Protein AF-A0A972RCU7-F1 (afdb_monomer)

Radius of gyration: 15.08 Å; Cα contacts (8 Å, |Δi|>4): 238; chains: 1; bounding box: 35×41×33 Å

Mean predicted aligned error: 5.28 Å

pLDDT: mean 91.67, std 14.48, range [37.25, 98.88]

Solvent-accessible surface area (backbone atoms only — not comparable to full-atom values): 6542 Å² total; per-residue (Å²): 144,86,85,78,45,60,46,71,45,64,43,88,90,79,65,51,73,45,81,46,22,34,52,64,36,67,44,68,59,74,48,60,64,31,68,62,27,66,35,75,40,73,92,77,48,24,34,42,30,28,20,11,63,87,38,68,23,24,39,33,33,27,34,69,87,66,18,46,52,42,84,68,31,34,56,62,38,93,42,68,73,87,49,58,71,23,32,50,43,52,44,69,42,70,92,75,74,42,74,52,68,46,62,52,71,85,79,76,75,87,76,83,126

Secondary structure (DSSP, 8-state):
------EEEE-TTT--EEEEE-SSSS-SSS--S-EEEEEEEGGGTEEEEEE-TTTT-EEEEEETTT--EEEEEBTTBS-SSS--SSEEEEEEEGGGTEEEEEE--S-S-----

Foldseek 3Di:
DPPWPFDWDADPVPRDIDTLAACCFVHNPPHADAWAEWDDPVVVQWIWTQRFQRTQQFTWTARNPRRDIDTCDACCVVHNPPGARGWHYWDDPNVVGDIDIDRDDPPPDPPDD

Sequence (113 aa):
DGDLDAVVAVDLTSGARTILSDATTPDAANPFSFPVGITLDVTNGRALVIDGSFGLNAVVAVDLTSGARTILSDATTPDAANPFSSPFGITLDAVNNRALVVDGDLDAVWRWI

Structure (mmCIF, N/CA/C/O backbone):
data_AF-A0A972RCU7-F1
#
_entry.id   AF-A0A972RCU7-F1
#
loop_
_atom_site.group_PDB
_atom_site.id
_atom_site.type_symbol
_atom_site.label_atom_id
_atom_site.label_alt_id
_atom_site.label_comp_id
_atom_site.label_asym_id
_atom_site.label_entity_id
_atom_site.label_seq_id
_atom_site.pdbx_PDB_ins_code
_atom_site.Cartn_x
_atom_site.Cartn_y
_atom_site.Cartn_z
_atom_site.occupancy
_atom_site.B_iso_or_equiv
_atom_site.auth_seq_id
_atom_site.auth_comp_id
_atom_site.auth_asym_id
_atom_site.auth_atom_id
_atom_site.pdbx_PDB_model_num
ATOM 1 N N . ASP A 1 1 ? 2.797 20.041 10.781 1.00 44.84 1 ASP A N 1
ATOM 2 C CA . ASP A 1 1 ? 2.796 18.642 11.216 1.00 44.84 1 ASP A CA 1
ATOM 3 C C . ASP A 1 1 ? 2.845 17.811 9.949 1.00 44.84 1 ASP A C 1
ATOM 5 O O . ASP A 1 1 ? 1.834 17.714 9.263 1.00 44.84 1 ASP A O 1
ATOM 9 N N . GLY A 1 2 ? 4.056 17.472 9.511 1.00 52.03 2 GLY A N 1
ATOM 10 C CA . GLY A 1 2 ? 4.341 16.924 8.178 1.00 52.03 2 GLY A CA 1
ATOM 11 C C . GLY A 1 2 ? 5.378 15.804 8.206 1.00 52.03 2 GLY A C 1
ATOM 12 O O . GLY A 1 2 ? 5.909 15.474 7.158 1.00 52.03 2 GLY A O 1
ATOM 13 N N . ASP A 1 3 ? 5.644 15.246 9.392 1.00 73.38 3 ASP A N 1
ATOM 14 C CA . ASP A 1 3 ? 6.727 14.281 9.629 1.00 73.38 3 ASP A CA 1
ATOM 15 C C . ASP A 1 3 ? 6.198 12.866 9.941 1.00 73.38 3 ASP A C 1
ATOM 17 O O . ASP A 1 3 ? 6.951 12.015 10.405 1.00 73.38 3 ASP A O 1
ATOM 21 N N . LEU A 1 4 ? 4.894 12.609 9.762 1.00 85.00 4 LEU A N 1
ATOM 22 C CA . LEU A 1 4 ? 4.307 11.295 10.035 1.00 85.00 4 LEU A CA 1
ATOM 23 C C . LEU A 1 4 ? 4.130 10.485 8.746 1.00 85.00 4 LEU A C 1
ATOM 25 O O . LEU A 1 4 ? 3.143 10.658 8.030 1.00 85.00 4 LEU A O 1
ATOM 29 N N . ASP A 1 5 ? 5.038 9.539 8.525 1.00 95.19 5 ASP A N 1
ATOM 30 C CA . ASP A 1 5 ? 4.921 8.516 7.485 1.00 95.19 5 ASP A CA 1
ATOM 31 C C . ASP A 1 5 ? 4.036 7.364 7.982 1.00 95.19 5 ASP A C 1
ATOM 33 O O . ASP A 1 5 ? 4.485 6.444 8.674 1.00 95.19 5 ASP A O 1
ATOM 37 N N . ALA A 1 6 ? 2.74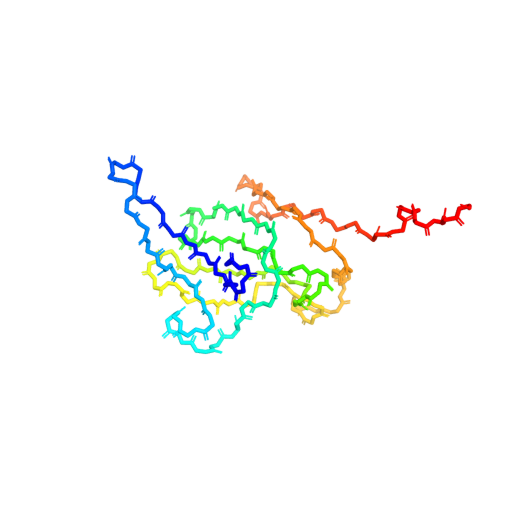0 7.437 7.674 1.00 97.25 6 ALA A N 1
ATOM 38 C CA . ALA A 1 6 ? 1.762 6.488 8.195 1.00 97.25 6 ALA A CA 1
ATOM 39 C C . ALA A 1 6 ? 0.573 6.240 7.261 1.00 97.25 6 ALA A C 1
ATOM 41 O O . ALA A 1 6 ? 0.183 7.081 6.451 1.00 97.25 6 ALA A O 1
ATOM 42 N N . VAL A 1 7 ? -0.086 5.100 7.479 1.00 98.12 7 VAL A N 1
ATOM 43 C CA . VAL A 1 7 ? -1.475 4.875 7.072 1.00 98.12 7 VAL A CA 1
ATOM 44 C C . VAL A 1 7 ? -2.372 5.179 8.267 1.00 98.12 7 VAL A C 1
ATOM 46 O O . VAL A 1 7 ? -2.313 4.507 9.300 1.00 98.12 7 VAL A O 1
ATOM 49 N N . VAL A 1 8 ? -3.225 6.189 8.117 1.00 97.81 8 VAL A N 1
ATOM 50 C CA . VAL A 1 8 ? -4.197 6.601 9.135 1.00 97.81 8 VAL A CA 1
ATOM 51 C C . VAL A 1 8 ? -5.581 6.113 8.724 1.00 97.81 8 VAL A C 1
ATOM 53 O O . VAL A 1 8 ? -6.083 6.468 7.658 1.00 97.81 8 VAL A O 1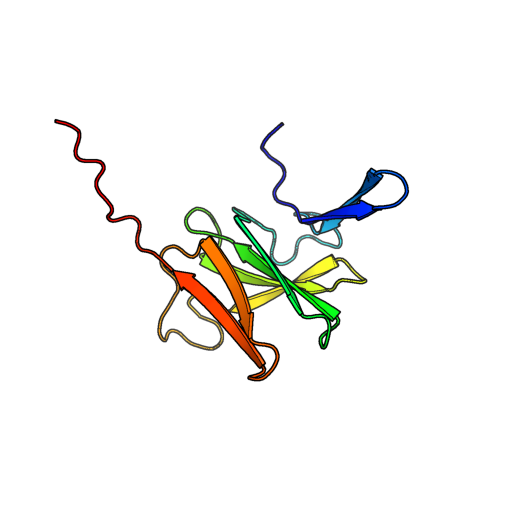
ATOM 56 N N . ALA A 1 9 ? -6.211 5.317 9.581 1.00 97.50 9 ALA A N 1
ATOM 57 C CA . ALA A 1 9 ? -7.605 4.937 9.424 1.00 97.50 9 ALA A CA 1
ATOM 58 C C . ALA A 1 9 ? -8.508 6.031 10.008 1.00 97.50 9 ALA A C 1
ATOM 60 O O . ALA A 1 9 ? -8.224 6.598 11.066 1.00 97.50 9 ALA A O 1
ATOM 61 N N . VAL A 1 10 ? -9.605 6.329 9.311 1.00 98.00 10 VAL A N 1
ATOM 62 C CA . VAL A 1 10 ? -10.616 7.290 9.758 1.00 98.00 10 VAL A CA 1
ATOM 63 C C . VAL A 1 10 ? -11.959 6.582 9.821 1.00 98.00 10 VAL A C 1
ATOM 65 O O . VAL A 1 10 ? -12.450 6.082 8.809 1.00 98.00 10 VAL A O 1
ATOM 68 N N . ASP A 1 11 ? -12.560 6.549 11.005 1.00 97.94 11 ASP A N 1
ATOM 69 C CA . ASP A 1 11 ? -13.924 6.066 11.171 1.00 97.94 11 ASP A CA 1
ATOM 70 C C . ASP A 1 11 ? -14.891 7.046 10.492 1.00 97.94 11 ASP A C 1
ATOM 72 O O . ASP A 1 11 ? -14.985 8.212 10.873 1.00 97.94 11 ASP A O 1
ATOM 76 N N . LEU A 1 12 ? -15.616 6.584 9.472 1.00 97.56 12 LEU A N 1
ATOM 77 C CA . LEU A 1 12 ? -16.480 7.451 8.662 1.00 97.56 12 LEU A CA 1
ATOM 78 C C . LEU A 1 12 ? -17.768 7.889 9.381 1.00 97.56 12 LEU A C 1
ATOM 80 O O . LEU A 1 12 ? -18.465 8.771 8.883 1.00 97.56 12 LEU A O 1
ATOM 84 N N . THR A 1 13 ? -18.093 7.296 10.535 1.00 98.25 13 THR A N 1
ATOM 85 C CA . THR A 1 13 ? -19.289 7.649 11.320 1.00 98.25 13 THR A CA 1
ATOM 86 C C . THR A 1 13 ? -18.993 8.777 12.307 1.00 98.25 13 THR A C 1
ATOM 88 O O . THR A 1 13 ? -19.811 9.674 12.502 1.00 98.25 13 THR A O 1
ATOM 91 N N . SER A 1 14 ? -17.823 8.731 12.940 1.00 98.06 14 SER A N 1
ATOM 92 C CA . SER A 1 14 ? -17.410 9.610 14.039 1.00 98.06 14 SER A CA 1
ATOM 93 C C . SER A 1 14 ? -16.294 10.585 13.662 1.00 98.06 14 SER A C 1
ATOM 95 O O . SER A 1 14 ? -16.073 11.565 14.372 1.00 98.06 14 SER A O 1
ATOM 97 N N . GLY A 1 15 ? -15.568 10.319 12.574 1.00 98.12 15 GLY A N 1
ATOM 98 C CA . GLY A 1 15 ? -14.355 11.042 12.194 1.00 98.12 15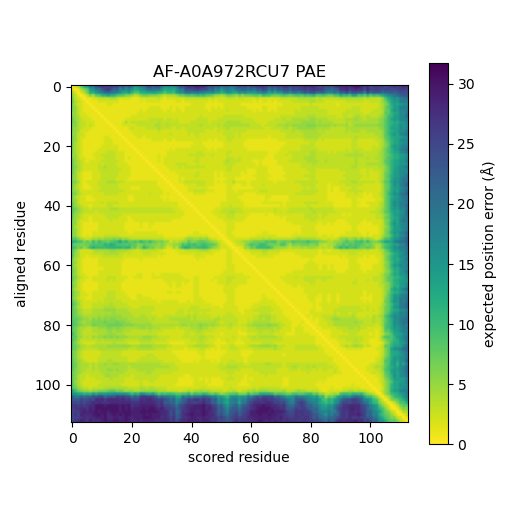 GLY A CA 1
ATOM 99 C C . GLY A 1 15 ? -13.140 10.729 13.075 1.00 98.12 15 GLY A C 1
ATOM 100 O O . GLY A 1 15 ? -12.108 11.391 12.939 1.00 98.12 15 GLY A O 1
ATOM 101 N N . ALA A 1 16 ? -13.236 9.757 13.991 1.00 98.38 16 ALA A N 1
ATOM 102 C CA . ALA A 1 16 ? -12.118 9.355 14.836 1.00 98.38 16 ALA A CA 1
ATOM 103 C C . ALA A 1 16 ? -10.973 8.794 13.982 1.00 98.38 16 ALA A C 1
ATOM 105 O O . ALA A 1 16 ? -11.200 8.021 13.052 1.00 98.38 16 ALA A O 1
ATOM 106 N N . ARG A 1 17 ? -9.738 9.192 14.301 1.00 97.62 17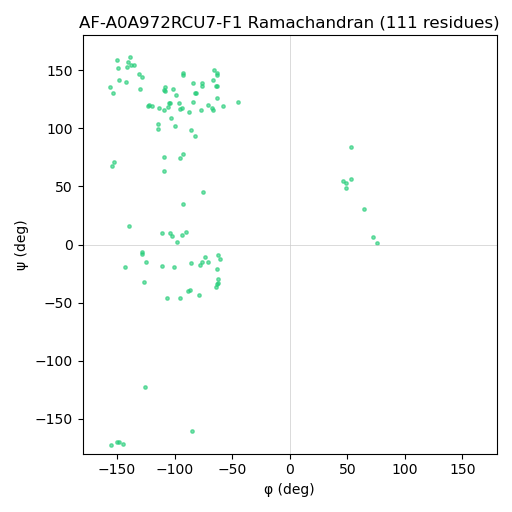 ARG A N 1
ATOM 107 C CA . ARG A 1 17 ? -8.528 8.790 13.574 1.00 97.62 17 ARG A CA 1
ATOM 108 C C . ARG A 1 17 ? -7.714 7.821 14.415 1.00 97.62 17 ARG A C 1
ATOM 110 O O . ARG A 1 17 ? -7.492 8.085 15.597 1.00 97.62 17 ARG A O 1
ATOM 117 N N . THR A 1 18 ? -7.229 6.756 13.799 1.00 97.00 18 THR A N 1
ATOM 118 C CA . THR A 1 18 ? -6.284 5.814 14.404 1.00 97.00 18 THR A CA 1
ATOM 119 C C . THR A 1 18 ? -5.119 5.575 13.455 1.00 97.00 18 THR A C 1
ATOM 121 O O . THR A 1 18 ? -5.274 5.609 12.234 1.00 97.00 18 THR A O 1
ATOM 124 N N . ILE A 1 19 ? -3.930 5.348 14.008 1.00 97.81 19 ILE A N 1
ATOM 125 C CA . ILE A 1 19 ? -2.789 4.900 13.213 1.00 97.81 19 ILE A CA 1
ATOM 126 C C . ILE A 1 19 ? -3.002 3.414 12.943 1.00 97.81 19 ILE A C 1
ATOM 128 O O . ILE A 1 19 ? -3.054 2.621 13.881 1.00 97.81 19 ILE A O 1
ATOM 132 N N . LEU A 1 20 ? -3.169 3.053 11.671 1.00 98.44 20 LEU A N 1
ATOM 133 C CA . LEU A 1 20 ? -3.181 1.651 11.264 1.00 98.44 20 LEU A CA 1
ATOM 134 C C . LEU A 1 20 ? -1.747 1.130 11.184 1.00 98.44 20 LEU A C 1
ATOM 136 O O . LEU A 1 20 ? -1.469 0.031 11.641 1.00 98.44 20 LEU A O 1
ATOM 140 N N . SER A 1 21 ? -0.844 1.923 10.607 1.00 98.62 21 SER A N 1
ATOM 141 C CA . SER A 1 21 ? 0.551 1.540 10.415 1.00 98.62 21 SER A CA 1
ATOM 142 C C . SER A 1 21 ? 1.444 2.775 10.370 1.00 98.62 21 SER A C 1
ATOM 144 O O . SER A 1 21 ? 1.181 3.676 9.578 1.00 98.62 21 SER A O 1
ATOM 146 N N . ASP A 1 22 ? 2.523 2.777 11.148 1.00 97.75 22 ASP A N 1
ATOM 147 C CA . ASP A 1 22 ? 3.609 3.767 11.114 1.00 97.75 22 ASP A CA 1
ATOM 148 C C . ASP A 1 22 ? 4.958 3.086 11.416 1.00 97.75 22 ASP A C 1
ATOM 150 O O . ASP A 1 22 ? 5.031 1.861 11.505 1.00 97.75 22 ASP A O 1
ATOM 154 N N . ALA A 1 23 ? 6.035 3.854 11.596 1.00 96.94 23 ALA A N 1
ATOM 155 C CA . ALA A 1 23 ? 7.371 3.313 11.867 1.00 96.94 23 ALA A CA 1
ATOM 156 C C . ALA A 1 23 ? 7.498 2.474 13.162 1.00 96.94 23 ALA A C 1
ATOM 158 O O . ALA A 1 23 ? 8.524 1.824 13.358 1.00 96.94 23 ALA A O 1
ATOM 159 N N . THR A 1 24 ? 6.504 2.501 14.055 1.00 97.06 24 THR A N 1
ATOM 160 C CA . THR A 1 24 ? 6.513 1.774 15.340 1.00 97.06 24 THR A CA 1
ATOM 161 C C . THR A 1 24 ? 5.276 0.905 15.582 1.00 97.06 24 THR A C 1
ATOM 163 O O . THR A 1 24 ? 5.256 0.126 16.534 1.00 97.06 24 THR A O 1
ATOM 166 N N . THR A 1 25 ? 4.259 1.012 14.729 1.00 97.12 25 THR A N 1
ATOM 167 C CA . THR A 1 25 ? 2.971 0.324 14.833 1.00 97.12 25 THR A CA 1
ATOM 168 C C . THR A 1 25 ? 2.778 -0.554 13.603 1.00 97.12 25 THR A C 1
ATOM 170 O O . THR A 1 25 ? 2.721 0.001 12.508 1.00 97.12 25 THR A O 1
ATOM 173 N N . PRO A 1 26 ? 2.640 -1.886 13.721 1.00 98.12 26 PRO A N 1
ATOM 174 C CA . PRO A 1 26 ? 2.686 -2.673 14.958 1.00 98.12 26 PRO A CA 1
ATOM 175 C C . PRO A 1 26 ? 4.109 -2.922 15.482 1.00 98.12 26 PRO A C 1
ATOM 177 O O . PRO A 1 26 ? 4.277 -3.295 16.640 1.00 98.12 26 PRO A O 1
ATOM 180 N N . ASP A 1 27 ? 5.121 -2.746 14.637 1.00 98.25 27 ASP A N 1
ATOM 181 C CA . ASP A 1 27 ? 6.534 -2.923 14.961 1.00 98.25 27 ASP A CA 1
ATOM 182 C C . ASP A 1 27 ? 7.407 -1.992 14.098 1.00 98.25 27 ASP A C 1
ATOM 184 O O . ASP A 1 27 ? 6.891 -1.102 13.422 1.00 98.25 27 ASP A O 1
ATOM 188 N N . ALA A 1 28 ? 8.730 -2.182 14.135 1.00 97.81 28 ALA A N 1
ATOM 189 C CA . ALA A 1 28 ? 9.704 -1.408 13.362 1.00 97.81 28 ALA A CA 1
ATOM 190 C C . ALA A 1 28 ? 10.091 -2.046 12.011 1.00 97.81 28 ALA A C 1
ATOM 192 O O . ALA A 1 28 ? 11.040 -1.593 11.368 1.00 97.81 28 ALA A O 1
ATOM 193 N N . ALA A 1 29 ? 9.420 -3.119 11.579 1.00 98.12 29 ALA A N 1
ATOM 194 C CA . ALA A 1 29 ? 9.731 -3.776 10.314 1.00 98.12 29 ALA A CA 1
ATOM 195 C C . ALA A 1 29 ? 9.190 -2.959 9.132 1.00 98.12 29 ALA A C 1
ATOM 197 O O . ALA A 1 29 ? 8.070 -2.448 9.180 1.00 98.12 29 ALA A O 1
ATOM 198 N N . ASN A 1 30 ? 9.985 -2.859 8.061 1.00 97.38 30 ASN A N 1
ATOM 199 C CA . ASN A 1 30 ? 9.626 -2.180 6.809 1.00 97.38 30 ASN A CA 1
ATOM 200 C C . ASN A 1 30 ? 8.975 -0.798 7.039 1.00 97.38 30 ASN A C 1
ATOM 202 O O . ASN A 1 30 ? 7.832 -0.606 6.618 1.00 97.38 30 ASN A O 1
ATOM 206 N N . PRO A 1 31 ? 9.609 0.129 7.785 1.00 97.19 31 PRO A N 1
ATOM 207 C CA . PRO A 1 31 ? 9.009 1.429 8.057 1.00 97.19 31 PRO A CA 1
ATOM 208 C C . PRO A 1 31 ? 8.820 2.197 6.748 1.00 97.19 31 PRO A C 1
ATOM 210 O O . PRO A 1 31 ? 9.643 2.088 5.838 1.00 97.19 31 PRO A O 1
ATOM 213 N N . PHE A 1 32 ? 7.747 2.978 6.671 1.00 97.19 32 PHE A N 1
ATOM 214 C CA . PHE A 1 32 ? 7.585 3.916 5.571 1.00 97.19 32 PHE A CA 1
ATOM 215 C C . PHE A 1 32 ? 8.663 4.999 5.627 1.00 97.19 32 PHE A C 1
ATOM 217 O O . PHE A 1 32 ? 9.131 5.356 6.709 1.00 97.19 32 PHE A O 1
ATOM 224 N N . SER A 1 33 ? 9.026 5.519 4.460 1.00 95.31 33 SER A N 1
ATOM 225 C CA . SER A 1 33 ? 9.925 6.665 4.323 1.00 95.31 33 SER A CA 1
ATOM 226 C C . SER A 1 33 ? 9.322 7.778 3.474 1.00 95.31 33 SER A C 1
ATOM 228 O O . SER A 1 33 ? 9.660 8.938 3.686 1.00 95.31 33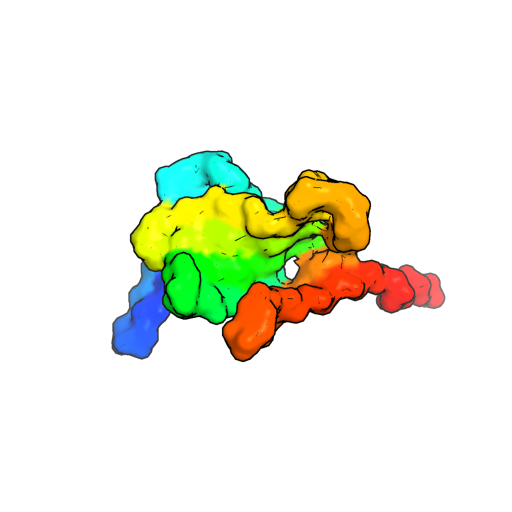 SER A O 1
ATOM 230 N N . PHE A 1 34 ? 8.491 7.448 2.480 1.00 94.75 34 PHE A N 1
ATOM 231 C CA . PHE A 1 34 ? 7.785 8.453 1.689 1.00 94.75 34 PHE A CA 1
ATOM 232 C C . PHE A 1 34 ? 6.483 7.893 1.084 1.00 94.75 34 PHE A C 1
ATOM 234 O O . PHE A 1 34 ? 6.385 7.709 -0.133 1.00 94.75 34 PHE A O 1
ATOM 241 N N . PRO A 1 35 ? 5.462 7.575 1.901 1.00 96.12 35 PRO A N 1
ATOM 242 C CA . PRO A 1 35 ? 4.219 6.994 1.408 1.00 96.12 35 PRO A CA 1
ATOM 243 C C . PRO A 1 35 ? 3.398 8.033 0.619 1.00 96.12 35 PRO A C 1
ATOM 245 O O . PRO A 1 35 ? 3.003 9.065 1.158 1.00 96.12 35 PRO A O 1
ATOM 248 N N . VAL A 1 36 ? 3.114 7.766 -0.662 1.00 95.38 36 VAL A N 1
ATOM 249 C CA . VAL A 1 36 ? 2.504 8.741 -1.601 1.00 95.38 36 VAL A CA 1
ATOM 250 C C . VAL A 1 36 ? 1.217 8.271 -2.282 1.00 95.38 36 VAL A C 1
ATOM 252 O O . VAL A 1 36 ? 0.473 9.091 -2.818 1.00 95.38 36 VAL A O 1
ATOM 255 N N . GLY A 1 37 ? 0.910 6.973 -2.250 1.00 96.31 37 GLY A N 1
ATOM 256 C CA . GLY A 1 37 ? -0.292 6.418 -2.878 1.00 96.31 37 GLY A CA 1
ATOM 257 C C . GLY A 1 37 ? -0.806 5.190 -2.142 1.00 96.31 37 GLY A C 1
ATOM 258 O O . GLY A 1 37 ? -0.028 4.477 -1.520 1.00 96.31 37 GLY A O 1
ATOM 259 N N . ILE A 1 38 ? -2.114 4.928 -2.200 1.00 98.56 38 ILE A N 1
ATOM 260 C CA . ILE A 1 38 ? -2.726 3.767 -1.542 1.00 98.56 38 ILE A CA 1
ATOM 261 C C . ILE A 1 38 ? -3.936 3.247 -2.326 1.00 98.56 38 ILE A C 1
ATOM 263 O O . ILE A 1 38 ? -4.731 4.024 -2.854 1.00 98.56 38 ILE A O 1
ATOM 267 N N . THR A 1 39 ? -4.103 1.926 -2.376 1.00 98.69 39 THR A N 1
ATOM 268 C CA . THR A 1 39 ? -5.327 1.264 -2.856 1.00 98.69 39 THR A CA 1
ATOM 269 C C . THR A 1 39 ? -5.688 0.072 -1.964 1.00 98.69 39 THR A C 1
ATOM 271 O O . THR A 1 39 ? -4.848 -0.419 -1.210 1.00 98.69 39 THR A O 1
ATOM 274 N N . LEU A 1 40 ? -6.939 -0.389 -2.016 1.00 98.50 40 LEU A N 1
ATOM 275 C CA . LEU A 1 40 ? -7.421 -1.515 -1.209 1.00 98.50 40 LEU A CA 1
ATOM 276 C C . LEU A 1 40 ? -7.439 -2.810 -2.019 1.00 98.50 40 LEU A C 1
ATOM 278 O O . LEU A 1 40 ? -8.073 -2.880 -3.067 1.00 98.50 40 LEU A O 1
ATOM 282 N N . ASP A 1 41 ? -6.830 -3.854 -1.463 1.00 98.44 41 ASP A N 1
ATOM 283 C CA . ASP A 1 41 ? -6.905 -5.240 -1.922 1.00 98.44 41 ASP A CA 1
ATOM 284 C C . ASP A 1 41 ? -7.730 -6.048 -0.914 1.00 98.44 41 ASP A C 1
ATOM 286 O O . ASP A 1 41 ? -7.226 -6.783 -0.062 1.00 98.44 41 ASP A O 1
ATOM 290 N N . VAL A 1 42 ? -9.046 -5.834 -0.993 1.00 97.44 42 VAL A N 1
ATOM 291 C CA . VAL A 1 42 ? -10.031 -6.364 -0.038 1.0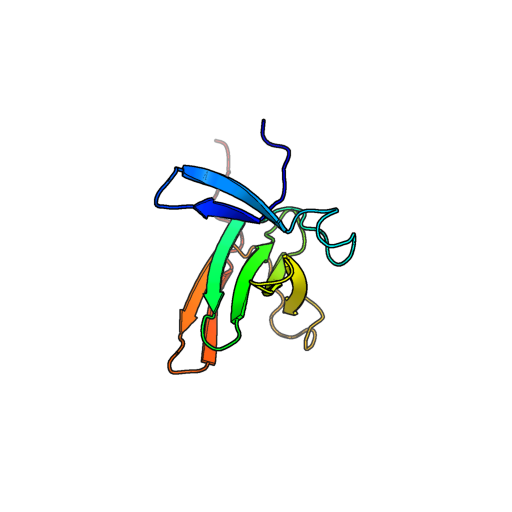0 97.44 42 VAL A CA 1
ATOM 292 C C . VAL A 1 42 ? -10.051 -7.892 -0.029 1.00 97.44 42 VAL A C 1
ATOM 294 O O . VAL A 1 42 ? -10.263 -8.495 1.018 1.00 97.44 42 VAL A O 1
ATOM 297 N N . THR A 1 43 ? -9.800 -8.519 -1.182 1.00 97.25 43 THR A N 1
ATOM 298 C CA . THR A 1 43 ? -9.750 -9.980 -1.321 1.00 97.25 43 THR A CA 1
ATOM 299 C C . THR A 1 43 ? -8.623 -10.589 -0.492 1.00 97.25 43 THR A C 1
ATOM 301 O O . THR A 1 43 ? -8.801 -11.675 0.054 1.00 97.25 43 THR A O 1
ATOM 304 N N . ASN A 1 44 ? -7.498 -9.884 -0.358 1.00 97.81 44 ASN A N 1
ATOM 305 C CA . ASN A 1 44 ? -6.347 -10.334 0.424 1.00 97.81 44 ASN A CA 1
ATOM 306 C C . ASN A 1 44 ? -6.238 -9.647 1.796 1.00 97.81 44 ASN A C 1
ATOM 308 O O . ASN A 1 44 ? -5.237 -9.829 2.482 1.00 97.81 44 ASN A O 1
ATOM 312 N N . GLY A 1 45 ? -7.236 -8.853 2.203 1.00 98.25 45 GLY A N 1
ATOM 313 C CA . GLY A 1 45 ? -7.263 -8.212 3.520 1.00 98.25 45 GLY A CA 1
ATOM 314 C C . GLY A 1 45 ? -6.139 -7.197 3.752 1.00 98.25 45 GLY A C 1
ATOM 315 O O . GLY A 1 45 ? -5.702 -7.025 4.888 1.00 98.25 45 GLY A O 1
ATOM 316 N N . ARG A 1 46 ? -5.664 -6.523 2.698 1.00 98.69 46 ARG A N 1
ATOM 317 C CA . ARG A 1 46 ? -4.525 -5.593 2.776 1.00 98.69 46 ARG A CA 1
ATOM 318 C C . ARG A 1 46 ? -4.773 -4.285 2.026 1.00 98.69 46 ARG A C 1
ATOM 320 O O . ARG A 1 46 ? -5.536 -4.241 1.062 1.00 98.69 46 ARG A O 1
ATOM 327 N N . ALA A 1 47 ? -4.094 -3.223 2.436 1.00 98.75 47 ALA A N 1
ATOM 328 C CA . ALA A 1 47 ? -3.866 -2.055 1.594 1.00 98.75 47 ALA A CA 1
ATOM 329 C C . ALA A 1 47 ? -2.531 -2.205 0.852 1.00 98.75 47 ALA A C 1
ATOM 331 O O . ALA A 1 47 ? -1.592 -2.798 1.377 1.00 98.75 47 ALA A O 1
ATOM 332 N N . LEU A 1 48 ? -2.443 -1.666 -0.360 1.00 98.81 48 LEU A N 1
ATOM 333 C CA . LEU A 1 48 ? -1.203 -1.568 -1.126 1.00 98.81 48 LEU A CA 1
ATOM 334 C C . LEU A 1 48 ? -0.785 -0.102 -1.159 1.00 98.81 48 LEU A C 1
ATOM 336 O O . LEU A 1 48 ? -1.512 0.726 -1.707 1.00 98.81 48 LEU A O 1
ATOM 340 N N . VAL A 1 49 ? 0.356 0.203 -0.553 1.00 98.62 49 VAL A N 1
ATOM 341 C CA . VAL A 1 49 ? 0.896 1.553 -0.386 1.00 98.62 49 VAL A CA 1
ATOM 342 C C . VAL A 1 49 ? 2.105 1.720 -1.297 1.00 98.62 49 VAL A C 1
ATOM 344 O O . VAL A 1 49 ? 2.982 0.864 -1.312 1.00 98.62 49 VAL A O 1
ATOM 347 N N . ILE A 1 50 ? 2.163 2.816 -2.046 1.00 98.12 50 ILE A N 1
ATOM 348 C CA . ILE A 1 50 ? 3.384 3.246 -2.726 1.00 98.12 50 ILE A CA 1
ATOM 349 C C . ILE A 1 50 ? 4.230 4.029 -1.739 1.00 98.12 50 ILE A C 1
ATOM 351 O O . ILE A 1 50 ? 3.774 5.054 -1.232 1.00 98.12 50 ILE A O 1
ATOM 355 N N . ASP A 1 51 ? 5.455 3.566 -1.525 1.00 96.56 51 ASP A N 1
ATOM 356 C CA . ASP A 1 51 ? 6.518 4.322 -0.873 1.00 96.56 51 ASP A CA 1
ATOM 357 C C . ASP A 1 51 ? 7.477 4.825 -1.964 1.00 96.56 51 ASP A C 1
ATOM 359 O O . ASP A 1 51 ? 8.110 4.031 -2.663 1.00 96.56 51 ASP A O 1
ATOM 363 N N . GLY A 1 52 ? 7.445 6.135 -2.208 1.00 93.19 52 GLY A N 1
ATOM 364 C CA . GLY A 1 52 ? 7.893 6.766 -3.449 1.00 93.19 52 GLY A CA 1
ATOM 365 C C . GLY A 1 52 ? 9.390 7.080 -3.531 1.00 93.19 52 GLY A C 1
ATOM 366 O O . GLY A 1 52 ? 10.208 6.561 -2.776 1.00 93.19 52 GLY A O 1
ATOM 367 N N . SER A 1 53 ? 9.729 7.991 -4.449 1.00 83.75 53 SER A N 1
ATOM 368 C CA . SER A 1 53 ? 11.090 8.281 -4.946 1.00 83.75 53 SER A CA 1
ATOM 369 C C . SER A 1 53 ? 12.088 8.821 -3.927 1.00 83.75 53 SER A C 1
ATOM 371 O O . SER A 1 53 ? 13.294 8.722 -4.140 1.00 83.75 53 SER A O 1
ATOM 373 N N . PHE A 1 54 ? 11.609 9.391 -2.822 1.00 84.12 54 PHE A N 1
ATOM 374 C CA . PHE A 1 54 ? 12.458 9.831 -1.708 1.00 84.12 54 PHE A CA 1
ATOM 375 C C . PHE A 1 54 ? 12.519 8.811 -0.561 1.00 84.12 54 PHE A C 1
ATOM 377 O O . PHE A 1 54 ? 13.155 9.083 0.454 1.00 84.12 54 PHE A O 1
ATOM 384 N N . GLY A 1 55 ? 11.859 7.662 -0.726 1.00 88.50 55 GLY A N 1
ATOM 385 C CA . GLY A 1 55 ? 11.781 6.579 0.242 1.00 88.50 55 GLY A CA 1
ATOM 386 C C . GLY A 1 55 ? 12.222 5.245 -0.355 1.00 88.50 55 GLY A C 1
ATOM 387 O O . GLY A 1 55 ? 13.363 5.107 -0.797 1.00 88.50 55 GLY A O 1
ATOM 388 N N . LEU A 1 56 ? 11.343 4.241 -0.324 1.00 94.06 56 LEU A N 1
ATOM 389 C CA . LEU A 1 56 ? 11.704 2.854 -0.650 1.00 94.06 56 LEU A CA 1
ATOM 390 C C . LEU A 1 56 ? 11.639 2.503 -2.144 1.00 94.06 56 LEU A C 1
ATOM 392 O O . LEU A 1 56 ? 12.180 1.464 -2.520 1.00 94.06 56 LEU A O 1
ATOM 396 N N . ASN A 1 57 ? 10.982 3.309 -2.988 1.00 95.50 57 ASN A N 1
ATOM 397 C CA . ASN A 1 57 ? 10.633 2.924 -4.36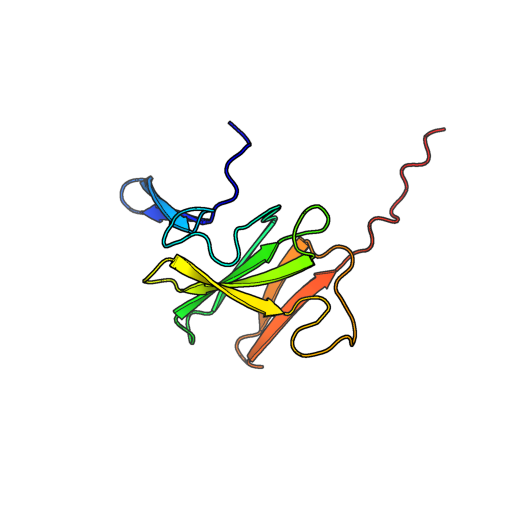5 1.00 95.50 57 ASN A CA 1
ATOM 398 C C . ASN A 1 57 ? 9.959 1.546 -4.429 1.00 95.50 57 ASN A C 1
ATOM 400 O O . ASN A 1 57 ? 10.397 0.645 -5.147 1.00 95.50 57 ASN A O 1
ATOM 404 N N . ALA A 1 58 ? 8.907 1.369 -3.631 1.00 97.50 58 ALA A N 1
ATOM 405 C CA . ALA A 1 58 ? 8.306 0.065 -3.395 1.00 97.50 58 ALA A CA 1
ATOM 406 C C . ALA A 1 58 ? 6.777 0.112 -3.334 1.00 97.50 58 ALA A C 1
ATOM 408 O O . ALA A 1 58 ? 6.165 1.125 -2.985 1.00 97.50 58 ALA A O 1
ATOM 409 N N . VAL A 1 59 ? 6.164 -1.042 -3.601 1.00 98.44 59 VAL A N 1
ATOM 410 C CA . VAL A 1 59 ? 4.802 -1.346 -3.158 1.00 98.44 59 VAL A CA 1
ATOM 411 C C . VAL A 1 59 ? 4.890 -2.090 -1.831 1.00 98.44 59 VAL A C 1
ATOM 413 O O . VAL A 1 59 ? 5.398 -3.211 -1.762 1.00 98.44 59 VAL A O 1
ATOM 416 N N . VAL A 1 60 ? 4.349 -1.491 -0.778 1.00 98.75 60 VAL A N 1
ATOM 417 C CA . VAL A 1 60 ? 4.270 -2.060 0.568 1.00 98.75 60 VAL A CA 1
ATOM 418 C C . VAL A 1 60 ? 2.839 -2.518 0.828 1.00 98.75 60 VAL A C 1
ATOM 420 O O . VAL A 1 60 ? 1.892 -1.738 0.759 1.00 98.75 60 VAL A O 1
ATOM 423 N N . ALA A 1 61 ? 2.661 -3.798 1.133 1.00 98.81 61 ALA A N 1
ATOM 424 C CA . ALA A 1 61 ? 1.395 -4.331 1.611 1.00 98.81 61 ALA A CA 1
ATOM 425 C C . ALA A 1 61 ? 1.240 -4.055 3.113 1.00 98.81 61 ALA A C 1
ATOM 427 O O . ALA A 1 61 ? 2.135 -4.382 3.889 1.00 98.81 61 ALA A O 1
ATOM 428 N N . VAL A 1 62 ? 0.095 -3.511 3.519 1.00 98.88 62 VAL A N 1
ATOM 429 C CA . VAL A 1 62 ? -0.292 -3.300 4.921 1.00 98.88 62 VAL A CA 1
ATOM 430 C C . VAL A 1 62 ? -1.477 -4.195 5.238 1.00 98.88 62 VAL A C 1
ATOM 432 O O . VAL A 1 62 ? -2.541 -4.029 4.641 1.00 98.88 62 VAL A O 1
ATOM 435 N N . ASP A 1 63 ? -1.321 -5.128 6.169 1.00 98.81 63 ASP A N 1
ATOM 436 C CA . ASP A 1 63 ? -2.434 -5.949 6.649 1.00 98.81 63 ASP A CA 1
ATOM 437 C C . ASP A 1 63 ? -3.491 -5.066 7.340 1.00 98.81 63 ASP A C 1
ATOM 439 O O . ASP A 1 63 ? -3.176 -4.297 8.250 1.00 98.81 63 ASP A O 1
ATOM 443 N N . LEU A 1 64 ? -4.754 -5.159 6.912 1.00 98.50 64 LEU A N 1
ATOM 444 C CA . LEU A 1 64 ? -5.820 -4.264 7.388 1.00 98.50 64 LEU A CA 1
ATOM 445 C C . LEU A 1 64 ? -6.239 -4.529 8.840 1.00 98.50 64 LEU A C 1
ATOM 447 O O . LEU A 1 64 ? -6.923 -3.693 9.427 1.00 98.50 64 LEU A O 1
ATOM 451 N N . THR A 1 65 ? -5.869 -5.678 9.413 1.00 97.88 65 THR A N 1
ATOM 452 C CA . THR A 1 65 ? -6.256 -6.053 10.782 1.00 97.88 65 THR A CA 1
ATOM 453 C C . THR A 1 65 ? -5.169 -5.688 11.786 1.00 97.88 65 THR A C 1
ATOM 455 O O . THR A 1 65 ? -5.456 -5.149 12.852 1.00 97.88 65 THR A O 1
ATOM 458 N N . SER A 1 66 ? -3.921 -6.004 11.456 1.00 98.31 66 SER A N 1
ATOM 459 C CA . SER A 1 66 ? -2.758 -5.877 12.337 1.00 98.31 66 SER A CA 1
ATOM 460 C C . SER A 1 66 ? -1.914 -4.636 12.066 1.00 98.31 66 SER A C 1
ATOM 462 O O . SER A 1 66 ? -1.121 -4.258 12.924 1.00 98.31 66 SER A O 1
ATOM 464 N N . GLY A 1 67 ? -2.040 -4.025 10.885 1.00 98.56 67 GLY A N 1
ATOM 465 C CA . GLY A 1 67 ? -1.169 -2.936 10.449 1.00 98.56 67 GLY A CA 1
ATOM 466 C C . GLY A 1 67 ? 0.225 -3.380 10.001 1.00 98.56 67 GLY A C 1
ATOM 467 O O . GLY A 1 67 ? 1.052 -2.536 9.664 1.00 98.56 67 GLY A O 1
ATOM 468 N N . ALA A 1 68 ? 0.523 -4.684 10.006 1.00 98.81 68 ALA A N 1
ATOM 469 C CA . ALA A 1 68 ? 1.847 -5.191 9.663 1.00 98.81 68 ALA A CA 1
ATOM 470 C C . ALA A 1 68 ? 2.201 -4.894 8.199 1.00 98.81 68 ALA A C 1
ATOM 472 O O . ALA A 1 68 ? 1.381 -5.087 7.297 1.00 98.81 68 ALA A O 1
ATOM 473 N N . ARG A 1 69 ? 3.441 -4.451 7.965 1.00 98.75 69 ARG A N 1
ATOM 474 C CA . ARG A 1 69 ? 3.955 -4.080 6.640 1.00 98.75 69 ARG A CA 1
ATOM 475 C C . ARG A 1 69 ? 4.818 -5.185 6.051 1.00 98.75 69 ARG A C 1
ATOM 477 O O . ARG A 1 69 ? 5.730 -5.690 6.702 1.00 98.75 69 ARG A O 1
ATOM 484 N N . THR A 1 70 ? 4.592 -5.502 4.784 1.00 98.56 70 THR A N 1
ATOM 485 C CA . THR A 1 70 ? 5.432 -6.411 3.993 1.00 98.56 70 THR A CA 1
ATOM 486 C C . THR A 1 70 ? 5.781 -5.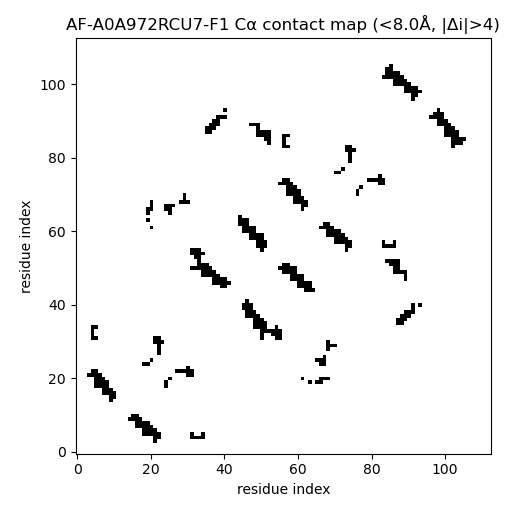747 2.669 1.00 98.56 70 THR A C 1
ATOM 488 O O . THR A 1 70 ? 4.894 -5.215 2.004 1.00 98.56 70 THR A O 1
ATOM 491 N N . ILE A 1 71 ? 7.046 -5.798 2.251 1.00 98.38 71 ILE A N 1
ATOM 492 C CA . ILE A 1 71 ? 7.420 -5.385 0.895 1.00 98.38 71 ILE A CA 1
ATOM 493 C C . ILE A 1 71 ? 6.797 -6.372 -0.097 1.00 98.38 71 ILE A C 1
ATOM 495 O O . ILE A 1 71 ? 7.109 -7.562 -0.076 1.00 98.38 71 ILE A O 1
ATOM 499 N N . LEU A 1 72 ? 5.880 -5.887 -0.936 1.00 98.25 72 LEU A N 1
ATOM 500 C CA . LEU A 1 72 ? 5.260 -6.689 -1.990 1.00 98.25 72 LEU A CA 1
ATOM 501 C C . LEU A 1 72 ? 6.108 -6.669 -3.264 1.00 98.25 72 LEU A C 1
ATOM 503 O O . LEU A 1 72 ? 6.212 -7.691 -3.938 1.00 98.25 72 LEU A O 1
ATOM 507 N N . SER A 1 73 ? 6.686 -5.514 -3.596 1.00 97.75 73 SER A N 1
ATOM 508 C CA . SER A 1 73 ? 7.601 -5.358 -4.726 1.00 97.75 73 SER A CA 1
ATOM 509 C C . SER A 1 73 ? 8.519 -4.159 -4.513 1.00 97.75 73 SER A C 1
ATOM 511 O O . SER A 1 73 ? 8.057 -3.098 -4.098 1.00 97.75 73 SER A O 1
ATOM 513 N N . ASP A 1 74 ? 9.803 -4.347 -4.798 1.00 96.31 74 ASP A N 1
ATOM 514 C CA . ASP A 1 74 ? 10.857 -3.331 -4.779 1.00 96.31 74 ASP A CA 1
ATOM 515 C C . ASP A 1 74 ? 11.904 -3.674 -5.854 1.00 96.31 74 ASP A C 1
ATOM 517 O O . ASP A 1 74 ? 11.696 -4.577 -6.664 1.00 96.31 74 ASP A O 1
ATOM 521 N N . ALA A 1 75 ? 13.049 -2.989 -5.861 1.00 95.88 75 ALA A N 1
ATOM 522 C CA . ALA A 1 75 ? 14.120 -3.225 -6.834 1.00 95.88 75 ALA A CA 1
ATOM 523 C C . ALA A 1 75 ? 14.751 -4.637 -6.792 1.00 95.88 75 ALA A C 1
ATOM 525 O O . ALA A 1 75 ? 15.585 -4.958 -7.639 1.00 95.88 75 ALA A O 1
ATOM 526 N N . THR A 1 76 ? 14.419 -5.456 -5.792 1.00 96.75 76 THR A N 1
ATOM 527 C CA . THR A 1 76 ? 14.957 -6.811 -5.600 1.00 96.75 76 THR A CA 1
ATOM 528 C C . THR A 1 76 ? 13.881 -7.883 -5.420 1.00 96.75 76 THR A C 1
ATOM 530 O O . THR A 1 76 ? 14.208 -9.070 -5.380 1.00 96.75 76 THR A O 1
ATOM 533 N N . THR A 1 77 ? 12.613 -7.483 -5.324 1.00 96.62 77 THR A N 1
ATOM 534 C CA . THR A 1 77 ? 11.472 -8.337 -5.001 1.00 96.62 77 THR A CA 1
ATOM 535 C C . THR A 1 77 ? 10.429 -8.254 -6.118 1.00 96.62 77 THR A C 1
ATOM 537 O O . THR A 1 77 ? 9.846 -7.187 -6.333 1.00 96.62 77 THR A O 1
ATOM 540 N N . PRO A 1 78 ? 10.102 -9.371 -6.793 1.00 96.38 78 PRO A N 1
ATOM 541 C CA . PRO A 1 78 ? 10.674 -10.712 -6.616 1.00 96.38 78 PRO A CA 1
ATOM 542 C C . PRO A 1 78 ? 12.073 -10.885 -7.235 1.00 96.38 78 PRO A C 1
ATOM 544 O O . PRO A 1 78 ? 12.747 -11.870 -6.940 1.00 96.38 78 PRO A O 1
ATOM 547 N N . ASP A 1 79 ? 12.486 -9.966 -8.106 1.00 96.06 79 ASP A N 1
ATOM 548 C CA . ASP A 1 79 ? 13.782 -9.949 -8.778 1.00 96.06 79 ASP A CA 1
ATOM 549 C C . ASP A 1 79 ? 14.148 -8.506 -9.191 1.00 96.06 79 ASP A C 1
ATOM 551 O O . ASP A 1 79 ? 13.484 -7.554 -8.790 1.00 96.06 79 ASP A O 1
ATOM 555 N N . ALA A 1 80 ? 15.233 -8.333 -9.952 1.00 95.31 80 ALA A N 1
ATOM 556 C CA . ALA A 1 80 ? 15.727 -7.023 -10.388 1.00 95.31 80 ALA A CA 1
ATOM 557 C C . ALA A 1 80 ? 15.145 -6.538 -11.734 1.00 95.31 80 ALA A C 1
ATOM 559 O O . ALA A 1 80 ? 15.681 -5.603 -12.339 1.00 95.31 80 ALA A O 1
ATOM 560 N N . ALA A 1 81 ? 14.111 -7.193 -12.269 1.00 94.69 81 ALA A N 1
ATOM 561 C CA . ALA A 1 81 ? 13.514 -6.807 -13.541 1.00 94.69 81 ALA A CA 1
ATOM 562 C C . ALA A 1 81 ? 12.521 -5.649 -13.362 1.00 94.69 81 ALA A C 1
ATOM 564 O O . ALA A 1 81 ? 11.594 -5.730 -12.565 1.00 94.69 81 ALA A O 1
ATOM 565 N N . ASN A 1 82 ? 12.666 -4.608 -14.190 1.00 89.56 82 ASN A N 1
ATOM 566 C CA . ASN A 1 82 ? 11.801 -3.418 -14.200 1.00 89.56 82 ASN A CA 1
ATOM 567 C C . ASN A 1 82 ? 11.669 -2.750 -12.812 1.00 89.56 82 ASN A C 1
ATOM 569 O O . ASN A 1 82 ? 10.550 -2.620 -12.311 1.00 89.56 82 ASN A O 1
ATOM 573 N N . PRO A 1 83 ? 12.788 -2.352 -12.174 1.00 93.75 83 PRO A N 1
ATOM 574 C CA . PRO A 1 83 ? 12.733 -1.694 -10.874 1.00 93.75 83 PRO A CA 1
ATOM 575 C C . PRO A 1 83 ? 11.986 -0.364 -10.980 1.00 93.75 83 PRO A C 1
ATOM 577 O O . PRO A 1 83 ? 12.083 0.318 -12.003 1.00 93.75 83 PRO A O 1
ATOM 580 N N . PHE A 1 84 ? 11.295 0.018 -9.907 1.00 93.31 84 PHE A N 1
ATOM 581 C CA . PHE A 1 84 ? 10.682 1.336 -9.842 1.00 93.31 84 PHE A CA 1
ATOM 582 C C . PHE A 1 84 ? 11.742 2.439 -9.793 1.00 93.31 84 PHE A C 1
ATOM 584 O O . PHE A 1 84 ? 12.752 2.294 -9.098 1.00 93.31 84 PHE A O 1
ATOM 591 N N . SER A 1 85 ? 11.489 3.552 -10.478 1.00 91.62 85 SER A N 1
ATOM 592 C CA . SER A 1 85 ? 12.347 4.741 -10.409 1.00 91.62 85 SER A CA 1
ATOM 593 C C . SER A 1 85 ? 11.707 5.870 -9.600 1.00 91.62 85 SER A C 1
ATOM 595 O O . SER A 1 85 ? 12.333 6.472 -8.726 1.00 91.62 85 SER A O 1
ATOM 597 N N . SER A 1 86 ? 10.433 6.144 -9.868 1.00 92.75 86 SER A N 1
ATOM 598 C CA . SER A 1 86 ? 9.648 7.189 -9.228 1.00 92.75 86 SER A CA 1
ATOM 599 C C . SER A 1 86 ? 8.152 6.826 -9.233 1.00 92.75 86 SER A C 1
ATOM 601 O O . SER A 1 86 ? 7.347 7.422 -9.964 1.00 92.75 86 SER A O 1
ATOM 603 N N . PRO A 1 87 ? 7.747 5.826 -8.424 1.00 94.38 87 PRO A N 1
ATOM 604 C CA . PRO A 1 87 ? 6.362 5.407 -8.317 1.00 94.38 87 PRO A CA 1
ATOM 605 C C . PRO A 1 87 ? 5.569 6.408 -7.467 1.00 94.38 87 PRO A C 1
ATOM 607 O O . PRO A 1 87 ? 6.021 6.844 -6.408 1.00 94.38 87 PRO A O 1
ATOM 610 N N . PHE A 1 88 ? 4.357 6.761 -7.902 1.00 93.06 88 PHE A N 1
ATOM 611 C CA . PHE A 1 88 ? 3.513 7.714 -7.157 1.00 93.06 88 PHE A CA 1
ATOM 612 C C . PHE A 1 88 ? 2.013 7.408 -7.163 1.00 93.06 88 PHE A C 1
ATOM 614 O O . PHE A 1 88 ? 1.280 7.911 -6.315 1.00 93.06 88 PHE A O 1
ATOM 621 N N . GLY A 1 89 ? 1.527 6.593 -8.101 1.00 94.19 89 GLY A N 1
ATOM 622 C CA . GLY A 1 89 ? 0.110 6.243 -8.209 1.00 94.19 89 GLY A CA 1
ATOM 623 C C . GLY A 1 89 ? -0.087 4.738 -8.279 1.00 94.19 89 GLY A C 1
ATOM 624 O O . GLY A 1 89 ? 0.708 4.047 -8.908 1.00 94.19 89 GLY A O 1
ATOM 625 N N . ILE A 1 90 ? -1.158 4.230 -7.669 1.00 97.81 90 ILE A N 1
ATOM 626 C CA . ILE A 1 90 ? -1.509 2.808 -7.707 1.00 97.81 90 ILE A CA 1
ATOM 627 C C . ILE A 1 90 ? -3.022 2.616 -7.811 1.00 97.81 90 ILE A C 1
ATOM 629 O O . ILE A 1 90 ? -3.800 3.308 -7.155 1.00 97.81 90 ILE A O 1
ATOM 633 N N . THR A 1 91 ? -3.446 1.652 -8.623 1.00 98.50 91 THR A N 1
ATOM 634 C CA . THR A 1 91 ? -4.826 1.153 -8.641 1.00 98.50 91 THR A CA 1
ATOM 635 C C . THR A 1 91 ? -4.846 -0.367 -8.746 1.00 98.50 91 THR A C 1
ATOM 637 O O . THR A 1 91 ? -3.901 -0.972 -9.255 1.00 98.50 91 THR A O 1
ATOM 640 N N . LEU A 1 92 ? -5.915 -0.990 -8.256 1.00 98.44 92 LEU A N 1
ATOM 641 C CA . LEU A 1 92 ? -6.084 -2.436 -8.284 1.00 98.44 92 LEU A CA 1
ATOM 642 C C . LEU A 1 92 ? -6.933 -2.864 -9.487 1.00 98.44 92 LEU A C 1
ATOM 644 O O . LEU A 1 92 ? -8.102 -2.504 -9.608 1.00 98.44 92 LEU A O 1
ATOM 648 N N . ASP A 1 93 ? -6.361 -3.709 -10.338 1.00 98.19 93 ASP A N 1
ATOM 649 C CA . ASP A 1 93 ? -7.075 -4.488 -11.347 1.00 98.19 93 ASP A CA 1
ATOM 650 C C . ASP A 1 93 ? -7.430 -5.850 -10.733 1.00 98.19 93 ASP A C 1
ATOM 652 O O . ASP A 1 93 ? -6.760 -6.865 -10.945 1.00 98.19 93 ASP A O 1
ATOM 656 N N . ALA A 1 94 ? -8.475 -5.843 -9.899 1.00 96.81 94 ALA A N 1
ATOM 657 C CA . ALA A 1 94 ? -8.876 -7.003 -9.102 1.00 96.81 94 ALA A CA 1
ATOM 658 C C . ALA A 1 94 ? -9.285 -8.204 -9.970 1.00 96.81 94 ALA A C 1
ATOM 660 O O . ALA A 1 94 ? -9.076 -9.348 -9.576 1.00 96.81 94 ALA A O 1
ATOM 661 N N . VAL A 1 95 ? -9.819 -7.954 -11.171 1.00 97.44 95 VAL A N 1
ATOM 662 C CA . VAL A 1 95 ? -10.222 -9.006 -12.119 1.00 97.44 95 VAL A CA 1
ATOM 663 C C . VAL A 1 95 ? -9.014 -9.815 -12.591 1.00 97.44 95 VAL A C 1
ATOM 665 O O . VAL A 1 95 ? -9.119 -11.027 -12.757 1.00 97.44 95 VAL A O 1
ATOM 668 N N . ASN A 1 96 ? -7.865 -9.159 -12.771 1.00 97.56 96 ASN A N 1
ATOM 669 C CA . ASN A 1 96 ? -6.631 -9.796 -13.233 1.00 97.56 96 ASN A CA 1
ATOM 670 C C . ASN A 1 96 ? -5.605 -10.021 -12.109 1.00 97.56 96 ASN A C 1
ATOM 672 O O . ASN A 1 96 ? -4.465 -10.373 -12.401 1.00 97.56 96 ASN A O 1
ATOM 676 N N . ASN A 1 97 ? -5.993 -9.816 -10.842 1.00 96.31 97 ASN A N 1
ATOM 677 C CA . ASN A 1 97 ? -5.136 -9.958 -9.660 1.00 96.31 97 ASN A CA 1
ATOM 678 C C . ASN A 1 97 ? -3.781 -9.231 -9.792 1.00 96.31 97 ASN A C 1
ATOM 680 O O . ASN A 1 97 ? -2.719 -9.806 -9.546 1.00 96.31 97 ASN A O 1
ATOM 684 N N . ARG A 1 98 ? -3.811 -7.965 -10.221 1.00 97.75 98 ARG A N 1
ATOM 685 C CA . ARG A 1 98 ? -2.602 -7.137 -10.355 1.00 97.75 98 ARG A CA 1
ATOM 686 C C . ARG A 1 98 ? -2.856 -5.698 -9.932 1.00 97.75 98 ARG A C 1
ATOM 688 O O . ARG A 1 98 ? -3.964 -5.189 -10.075 1.00 97.75 98 ARG A O 1
ATOM 695 N N . ALA A 1 99 ? -1.808 -5.027 -9.474 1.00 97.69 99 ALA A N 1
ATOM 696 C CA . ALA A 1 99 ? -1.810 -3.579 -9.332 1.00 97.69 99 ALA A CA 1
ATOM 697 C C . ALA A 1 99 ? -1.252 -2.927 -10.605 1.00 97.69 99 ALA A C 1
ATOM 699 O O . ALA A 1 99 ? -0.352 -3.468 -11.247 1.00 97.69 99 ALA A O 1
ATOM 700 N N . LEU A 1 100 ? -1.786 -1.764 -10.963 1.00 97.75 100 LEU A N 1
ATOM 701 C CA . LEU A 1 100 ? -1.230 -0.891 -11.991 1.00 97.75 100 LEU A CA 1
ATOM 702 C C . LEU A 1 100 ? -0.587 0.295 -11.279 1.00 97.75 100 LEU A C 1
ATOM 704 O O . LEU A 1 100 ? -1.277 1.028 -10.568 1.00 97.75 100 LEU A O 1
ATOM 708 N N . VAL A 1 101 ? 0.723 0.447 -11.454 1.00 96.50 101 VAL A N 1
ATOM 709 C CA . VAL A 1 101 ? 1.524 1.495 -10.817 1.00 96.50 101 VAL A CA 1
ATOM 710 C C . VAL A 1 101 ? 1.941 2.503 -11.875 1.00 96.50 101 VAL A C 1
ATOM 712 O O . VAL A 1 101 ? 2.397 2.122 -12.954 1.00 96.50 101 VAL A O 1
ATOM 715 N N . VAL A 1 102 ? 1.766 3.786 -11.574 1.00 94.38 102 VAL A N 1
ATOM 716 C CA . VAL A 1 102 ? 2.377 4.850 -12.367 1.00 94.38 102 VAL A CA 1
ATOM 717 C C . VAL A 1 102 ? 3.763 5.094 -11.801 1.00 94.38 102 VAL A C 1
ATOM 719 O O . VAL A 1 102 ? 3.899 5.536 -10.659 1.00 94.38 102 VAL A O 1
ATOM 722 N N . ASP A 1 103 ? 4.754 4.780 -12.621 1.00 91.06 103 ASP A N 1
ATOM 723 C CA . ASP A 1 103 ? 6.164 5.023 -12.376 1.00 91.06 103 ASP A CA 1
ATOM 724 C C . ASP A 1 103 ? 6.645 6.034 -13.410 1.00 91.06 103 ASP A C 1
ATOM 726 O O . ASP A 1 103 ? 6.787 5.727 -14.597 1.00 91.06 103 ASP A O 1
ATOM 730 N N . GLY A 1 104 ? 6.731 7.285 -12.977 1.00 83.06 104 GLY A N 1
ATOM 731 C CA . GLY A 1 104 ? 7.103 8.387 -13.843 1.00 83.06 104 GLY A CA 1
ATOM 732 C C . GLY A 1 104 ? 8.420 8.940 -13.368 1.00 83.06 104 GLY A C 1
ATOM 733 O O . GLY A 1 104 ? 8.432 9.690 -12.392 1.00 83.06 104 GLY A O 1
ATOM 734 N N . ASP A 1 105 ? 9.498 8.610 -14.079 1.00 71.81 105 ASP A N 1
ATOM 735 C CA . ASP A 1 105 ? 10.734 9.382 -14.013 1.00 71.81 105 ASP A CA 1
ATOM 736 C C . ASP A 1 105 ? 10.385 10.869 -14.088 1.00 71.81 105 ASP A C 1
ATOM 738 O O . ASP A 1 105 ? 9.734 11.337 -15.031 1.00 71.81 105 ASP A O 1
ATOM 742 N N . LEU A 1 106 ? 10.799 11.613 -13.064 1.00 52.78 106 LEU A N 1
ATOM 743 C CA . LEU A 1 106 ? 10.535 13.037 -12.917 1.00 52.78 106 LEU A CA 1
ATOM 744 C C . LEU A 1 106 ? 11.432 13.869 -13.852 1.00 52.78 106 LEU A C 1
ATOM 746 O O . LEU A 1 106 ? 11.984 14.880 -13.438 1.00 52.78 106 LEU A O 1
ATOM 750 N N . ASP A 1 107 ? 11.571 13.478 -15.119 1.00 47.31 107 ASP A N 1
ATOM 751 C CA . ASP A 1 107 ? 12.280 14.260 -16.141 1.00 47.31 107 ASP A CA 1
ATOM 752 C C . ASP A 1 107 ? 11.319 15.176 -16.921 1.00 47.31 107 ASP A C 1
ATOM 754 O O . ASP A 1 107 ? 11.480 15.478 -18.104 1.00 47.31 107 ASP A O 1
ATOM 758 N N . ALA A 1 108 ? 10.303 15.686 -16.220 1.00 42.38 108 ALA A N 1
ATOM 759 C CA . ALA A 1 108 ? 9.485 16.801 -16.672 1.00 42.38 108 ALA A CA 1
ATOM 760 C C . ALA A 1 108 ? 10.016 18.122 -16.082 1.00 42.38 108 ALA A C 1
ATOM 762 O O . ALA A 1 108 ? 9.428 18.719 -15.189 1.00 42.38 108 ALA A O 1
ATOM 763 N N . VAL A 1 109 ? 11.141 18.577 -16.637 1.00 45.16 109 VAL A N 1
ATOM 764 C CA . VAL A 1 109 ? 11.482 19.997 -16.837 1.00 45.16 109 VAL A CA 1
ATOM 765 C C . VAL A 1 109 ? 11.407 20.915 -15.599 1.00 45.16 109 VAL A C 1
ATOM 767 O O . VAL A 1 109 ? 10.505 21.736 -15.474 1.00 45.16 109 VAL A O 1
ATOM 770 N N . TRP A 1 110 ? 12.467 20.944 -14.788 1.00 46.91 110 TRP A N 1
ATOM 771 C CA . TRP A 1 110 ? 12.850 22.173 -14.071 1.00 46.91 110 TRP A CA 1
ATOM 772 C C . TRP A 1 110 ? 14.132 22.746 -14.670 1.00 46.91 110 TRP A C 1
ATOM 774 O O . TRP A 1 110 ? 15.170 22.838 -14.017 1.00 46.91 110 TRP A O 1
ATOM 784 N N . ARG A 1 111 ? 14.079 23.144 -15.946 1.00 37.25 111 ARG A N 1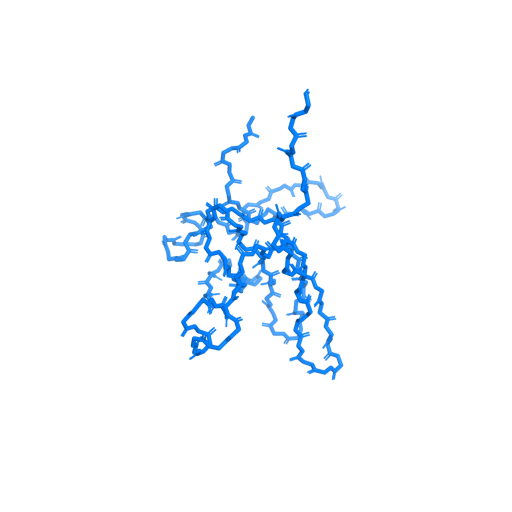
ATOM 785 C CA . ARG A 1 111 ? 15.072 24.085 -16.467 1.00 37.25 111 ARG A CA 1
ATOM 786 C C . ARG A 1 111 ? 14.579 25.489 -16.144 1.00 37.25 111 ARG A C 1
ATOM 788 O O . ARG A 1 111 ? 13.737 26.024 -16.859 1.00 37.25 111 ARG A O 1
ATOM 795 N N . TRP A 1 112 ? 15.099 26.063 -15.064 1.00 50.31 112 TRP A N 1
ATOM 796 C CA . TRP A 1 112 ? 15.023 27.504 -14.849 1.00 50.31 112 TRP A CA 1
ATOM 797 C C . TRP A 1 112 ? 15.696 28.190 -16.045 1.00 50.31 112 TRP A C 1
ATOM 799 O O . TRP A 1 112 ? 16.859 27.912 -16.354 1.00 50.31 112 TRP A O 1
ATOM 809 N N . ILE A 1 113 ? 14.923 29.004 -16.761 1.00 58.12 113 ILE A N 1
ATOM 810 C CA . ILE A 1 113 ? 15.447 30.090 -17.595 1.00 58.12 113 ILE A CA 1
ATOM 811 C C . ILE A 1 113 ? 15.699 31.263 -16.654 1.00 58.12 113 ILE A C 1
ATOM 813 O O . ILE A 1 113 ? 14.822 31.492 -15.788 1.00 58.12 113 ILE A O 1
#

Nearest PDB structures (foldseek):
  4re6-assembly1_B  TM=5.841E-01  e=1.622E-01  Aeropyrum pernix K1
  3o4j-assembly2_D  TM=6.195E-01  e=2.296E-01  Aeropyrum pernix
  6nau-assembly3_C  TM=5.673E-01  e=5.476E-01  Klebsiella pneumoniae subsp. pneumoniae
  6tv2-assembly4_F-3  TM=6.032E-01  e=7.754E-01  Pseudomonas aeruginosa PAO1
  1ri6-assembly1_A  TM=5.407E-01  e=1.467E+00  Escherichia coli